Protein AF-A0A396S195-F1 (afdb_monomer)

Foldseek 3Di:
DVVVVCVVVVVVVVVVVVVVVDVVVPDDQLVPDDLVRLVVLLVVLVVVLVVLVPDPPVSNPPPVNVVVNLVSVLVSLSSVLSNVVVVCVVVVHDQVPPLVNQLSVQLSVCVVVVDDNVRSSVVSNVVSVVVVVVVVVVVDDD

Solvent-accessible surface area (backbone atoms only — not comparable to full-atom values): 7991 Å² total; per-residue (Å²): 113,69,68,60,51,52,52,54,52,50,53,51,50,53,51,53,50,52,52,53,56,47,63,73,71,49,80,80,59,58,89,82,48,54,72,68,54,43,54,55,45,44,56,52,52,50,52,50,50,54,55,52,71,70,43,58,69,79,66,44,66,37,69,68,59,39,51,50,50,56,53,48,54,54,50,41,52,50,35,50,50,49,54,50,50,52,55,33,55,77,69,72,46,66,58,84,77,40,71,65,50,58,29,51,53,44,16,51,54,36,36,74,75,69,40,54,66,71,59,16,47,52,48,23,47,50,55,48,52,53,54,53,53,55,56,55,64,68,72,67,73,136

Sequence (142 aa):
MEILTLIVVGGILVFFVLIVLGHAKGAPKPESMSIEAILGRIQSEEAWIRRYKSLPFSNQQGSGIKKQYEGKKLYIMELQLEFMRRGLVAQGKDIEKETMVPIMRRAIELMRSGMDEDAAQSQASAEYIEKRDAGKSQQEPE

Structure (mmCIF, N/CA/C/O backbone):
data_AF-A0A396S195-F1
#
_entry.id   AF-A0A396S195-F1
#
loop_
_atom_site.group_PDB
_atom_site.id
_atom_site.type_symbol
_atom_site.label_atom_id
_atom_site.label_alt_id
_atom_site.label_comp_id
_atom_site.label_asym_id
_atom_site.label_entity_id
_atom_site.label_seq_id
_atom_site.pdbx_PDB_ins_code
_atom_site.Cartn_x
_atom_site.Cartn_y
_atom_site.Cartn_z
_atom_site.occupancy
_atom_site.B_iso_or_equiv
_atom_site.auth_seq_id
_atom_site.auth_comp_id
_atom_site.auth_asym_id
_atom_site.auth_atom_id
_atom_site.pdbx_PDB_model_num
ATOM 1 N N . MET A 1 1 ? 30.936 20.346 -31.094 1.00 60.22 1 MET A N 1
ATOM 2 C CA . MET A 1 1 ? 29.887 19.300 -31.096 1.00 60.22 1 MET A CA 1
ATOM 3 C C . MET A 1 1 ? 30.198 18.160 -30.132 1.00 60.22 1 MET A C 1
ATOM 5 O O . MET A 1 1 ? 29.291 17.734 -29.438 1.00 60.22 1 MET A O 1
ATOM 9 N N . GLU A 1 2 ? 31.452 17.724 -30.006 1.00 67.38 2 GLU A N 1
ATOM 10 C CA . GLU A 1 2 ? 31.837 16.578 -29.157 1.00 67.38 2 GLU A CA 1
ATOM 11 C C . GLU A 1 2 ? 31.520 16.742 -27.657 1.00 67.38 2 GLU A C 1
ATOM 13 O O . GLU A 1 2 ? 31.051 15.802 -27.020 1.00 67.38 2 GLU A O 1
ATOM 18 N N . ILE A 1 3 ? 31.681 17.950 -27.104 1.00 74.12 3 ILE A N 1
ATOM 19 C CA . ILE A 1 3 ? 31.372 18.241 -25.689 1.00 74.12 3 ILE A CA 1
ATOM 20 C C . ILE A 1 3 ? 29.869 18.092 -25.395 1.00 74.12 3 ILE A C 1
ATOM 22 O O . ILE A 1 3 ? 29.491 17.561 -24.355 1.00 74.12 3 ILE A O 1
ATOM 26 N N . LEU A 1 4 ? 29.002 18.513 -26.324 1.00 74.69 4 LEU A N 1
ATOM 27 C CA . LEU A 1 4 ? 27.550 18.398 -26.164 1.00 74.69 4 LEU A CA 1
ATOM 28 C C . LEU A 1 4 ? 27.119 16.923 -26.164 1.00 74.69 4 LEU A C 1
ATOM 30 O O . LEU A 1 4 ? 26.318 16.515 -25.327 1.00 74.69 4 LEU A O 1
ATOM 34 N N . THR A 1 5 ? 27.708 16.112 -27.047 1.00 78.88 5 THR A N 1
ATOM 35 C CA . THR A 1 5 ? 27.469 14.665 -27.107 1.00 78.88 5 THR A CA 1
ATOM 36 C C . THR A 1 5 ? 27.884 13.969 -25.809 1.00 78.88 5 THR A C 1
ATOM 38 O O . THR A 1 5 ? 27.127 13.149 -25.294 1.00 78.88 5 THR A O 1
ATOM 41 N N . LEU A 1 6 ? 29.034 14.330 -25.227 1.00 80.38 6 LEU A N 1
ATOM 42 C CA . LEU A 1 6 ? 29.499 13.781 -23.945 1.00 80.38 6 LEU A CA 1
ATOM 43 C C . LEU A 1 6 ? 28.561 14.123 -22.778 1.00 80.38 6 LEU A C 1
ATOM 45 O O . LEU A 1 6 ? 28.289 13.257 -21.949 1.00 80.38 6 LEU A O 1
ATOM 49 N N . ILE A 1 7 ? 28.026 15.347 -22.729 1.00 83.38 7 ILE A N 1
ATOM 50 C CA . ILE A 1 7 ? 27.069 15.764 -21.689 1.00 83.38 7 ILE A CA 1
ATOM 51 C C . ILE A 1 7 ? 25.754 14.985 -21.815 1.00 83.38 7 ILE A C 1
ATOM 53 O O . ILE A 1 7 ? 25.232 14.493 -20.815 1.00 83.38 7 ILE A O 1
ATOM 57 N N . VAL A 1 8 ? 25.234 14.826 -23.036 1.00 83.69 8 VAL A N 1
ATOM 58 C CA . VAL A 1 8 ? 23.988 14.082 -23.285 1.00 83.69 8 VAL A CA 1
ATOM 59 C C . VAL A 1 8 ? 24.155 12.602 -22.935 1.00 83.69 8 VAL A C 1
ATOM 61 O O . VAL A 1 8 ? 23.334 12.046 -22.206 1.00 83.69 8 VAL A O 1
ATOM 64 N N . VAL A 1 9 ? 25.239 11.966 -23.390 1.00 84.94 9 VAL A N 1
ATOM 65 C CA . VAL A 1 9 ? 25.524 10.552 -23.092 1.00 84.94 9 VAL A CA 1
ATOM 66 C C . VAL A 1 9 ? 25.776 10.343 -21.597 1.00 84.94 9 VAL A C 1
ATOM 68 O O . VAL A 1 9 ? 25.242 9.399 -21.014 1.00 84.94 9 VAL A O 1
ATOM 71 N N . GLY A 1 10 ? 26.520 11.246 -20.952 1.00 83.62 10 GLY A N 1
ATOM 72 C CA . GLY A 1 10 ? 26.750 11.219 -19.509 1.00 83.62 10 GLY A CA 1
ATOM 73 C C . GLY A 1 10 ? 25.452 11.334 -18.707 1.00 83.62 10 GLY A C 1
ATOM 74 O O . GLY A 1 10 ? 25.231 10.550 -17.787 1.00 83.62 10 GLY A O 1
ATOM 75 N N . GLY A 1 11 ? 24.549 12.241 -19.097 1.00 87.50 11 GLY A N 1
ATOM 76 C CA . GLY A 1 11 ? 23.235 12.387 -18.465 1.00 87.50 11 GLY A CA 1
ATOM 77 C C . GLY A 1 11 ? 22.370 11.130 -18.588 1.00 87.50 11 GLY A C 1
ATOM 78 O O . GLY A 1 11 ? 21.763 10.699 -17.606 1.00 87.50 11 GLY A O 1
ATOM 79 N N . ILE A 1 12 ? 22.366 10.493 -19.764 1.00 86.38 12 ILE A N 1
ATOM 80 C CA . ILE A 1 12 ? 21.644 9.234 -19.998 1.00 86.38 12 ILE A CA 1
ATOM 81 C C . ILE A 1 12 ? 22.213 8.113 -19.120 1.00 86.38 12 ILE A C 1
ATOM 83 O O . ILE A 1 12 ? 21.453 7.403 -18.463 1.00 86.38 12 ILE A O 1
ATOM 87 N N . LEU A 1 13 ? 23.539 7.969 -19.056 1.00 85.06 13 LEU A N 1
ATOM 88 C CA . LEU A 1 13 ? 24.186 6.951 -18.223 1.00 85.06 13 LEU A CA 1
ATOM 89 C C . LEU A 1 13 ? 23.864 7.136 -16.739 1.00 85.06 13 LEU A C 1
ATOM 91 O O . LEU A 1 13 ? 23.496 6.170 -16.072 1.00 85.06 13 LEU A O 1
ATOM 95 N N . VAL A 1 14 ? 23.934 8.369 -16.230 1.00 84.81 14 VAL A N 1
ATOM 96 C CA . VAL A 1 14 ? 23.562 8.676 -14.841 1.00 84.81 14 VAL A CA 1
ATOM 97 C C . VAL A 1 14 ? 22.099 8.316 -14.581 1.00 84.81 14 VAL A C 1
ATOM 99 O O . VAL A 1 14 ? 21.796 7.689 -13.568 1.00 84.81 14 VAL A O 1
ATOM 102 N N . PHE A 1 15 ? 21.194 8.630 -15.509 1.00 84.31 15 PHE A N 1
ATOM 103 C CA . PHE A 1 15 ? 19.782 8.270 -15.392 1.00 84.31 15 PHE A CA 1
ATOM 104 C C . PHE A 1 15 ? 19.568 6.748 -15.320 1.00 84.31 15 PHE A C 1
ATOM 106 O O . PHE A 1 15 ? 18.853 6.269 -14.438 1.00 84.31 15 PHE A O 1
ATOM 113 N N . PHE A 1 16 ? 20.239 5.970 -16.174 1.00 80.31 16 PHE A N 1
ATOM 114 C CA . PHE A 1 16 ? 20.178 4.505 -16.120 1.00 80.31 16 PHE A CA 1
ATOM 115 C C . PHE A 1 16 ? 20.757 3.940 -14.820 1.00 80.31 16 PHE A C 1
ATOM 117 O O . PHE A 1 16 ? 20.153 3.049 -14.223 1.00 80.31 16 PHE A O 1
ATOM 124 N N . VAL A 1 17 ? 21.882 4.474 -14.336 1.00 78.75 17 VAL A N 1
ATOM 125 C CA . VAL A 1 17 ? 22.473 4.062 -13.052 1.00 78.75 17 VAL A CA 1
ATOM 126 C C . VAL A 1 17 ? 21.508 4.336 -11.896 1.00 78.75 17 VAL A C 1
ATOM 128 O O . VAL A 1 17 ? 21.315 3.467 -11.046 1.00 78.75 17 VAL A O 1
ATOM 131 N N . LEU A 1 18 ? 20.837 5.491 -11.884 1.00 77.56 18 LEU A N 1
ATOM 132 C CA . LEU A 1 18 ? 19.821 5.815 -10.877 1.00 77.56 18 LEU A CA 1
ATOM 133 C C . LEU A 1 18 ? 18.617 4.862 -10.935 1.00 77.56 18 LEU A C 1
ATOM 135 O O . LEU A 1 18 ? 18.126 4.446 -9.886 1.00 77.56 18 LEU A O 1
ATOM 139 N N . ILE A 1 19 ? 18.177 4.462 -12.133 1.00 74.75 19 ILE A N 1
ATOM 140 C CA . ILE A 1 19 ? 17.108 3.463 -12.305 1.00 74.75 19 ILE A CA 1
ATOM 141 C C . ILE A 1 19 ? 17.531 2.103 -11.740 1.00 74.75 19 ILE A C 1
ATOM 143 O O . ILE A 1 19 ? 16.768 1.484 -10.996 1.00 74.75 19 ILE A O 1
ATOM 147 N N . VAL A 1 20 ? 18.743 1.640 -12.060 1.00 70.25 20 VAL A N 1
ATOM 148 C CA . VAL A 1 20 ? 19.257 0.339 -11.602 1.00 70.25 20 VAL A CA 1
ATOM 149 C C . VAL A 1 20 ? 19.434 0.324 -10.080 1.00 70.25 20 VAL A C 1
ATOM 151 O O . VAL A 1 20 ? 18.977 -0.609 -9.418 1.00 70.25 20 VAL A O 1
ATOM 154 N N . LEU A 1 21 ? 20.023 1.376 -9.503 1.00 67.75 21 LEU A N 1
ATOM 155 C CA . LEU A 1 21 ? 20.169 1.518 -8.050 1.00 67.75 21 LEU A CA 1
ATOM 156 C C . LEU A 1 21 ? 18.810 1.613 -7.340 1.00 67.75 21 LEU A C 1
ATOM 158 O O . LEU A 1 21 ? 18.643 1.054 -6.255 1.00 67.75 21 LEU A O 1
ATOM 162 N N . GLY A 1 22 ? 17.828 2.275 -7.959 1.00 60.53 22 GLY A N 1
ATOM 163 C CA . GLY A 1 22 ? 16.452 2.333 -7.466 1.00 60.53 22 GLY A CA 1
ATOM 164 C C . GLY A 1 22 ? 15.772 0.963 -7.457 1.00 60.53 22 GLY A C 1
ATOM 165 O O . GLY A 1 22 ? 15.138 0.599 -6.470 1.00 60.53 22 GLY A O 1
ATOM 166 N N . HIS A 1 23 ? 15.965 0.161 -8.506 1.00 59.19 23 HIS A N 1
ATOM 167 C CA . HIS A 1 23 ? 15.443 -1.206 -8.567 1.00 59.19 23 HIS A CA 1
ATOM 168 C C . HIS A 1 23 ? 16.063 -2.132 -7.511 1.00 59.19 23 HIS A C 1
ATOM 170 O O . HIS A 1 23 ? 15.359 -2.981 -6.967 1.00 59.19 23 HIS A O 1
ATOM 176 N N . ALA A 1 24 ? 17.348 -1.955 -7.186 1.00 57.09 24 ALA A N 1
ATOM 177 C CA . ALA A 1 24 ? 18.050 -2.775 -6.196 1.00 57.09 24 ALA A CA 1
ATOM 178 C C . ALA A 1 24 ? 17.625 -2.491 -4.741 1.00 57.09 24 ALA A C 1
ATOM 180 O O . ALA A 1 24 ? 17.625 -3.401 -3.916 1.00 57.09 24 ALA A O 1
ATOM 181 N N . LYS A 1 25 ? 17.244 -1.247 -4.413 1.00 61.09 25 LYS A N 1
ATOM 182 C CA . LYS A 1 25 ? 16.781 -0.866 -3.063 1.00 61.09 25 LYS A CA 1
ATOM 183 C C . LYS A 1 25 ? 15.321 -1.230 -2.773 1.00 61.09 25 LYS A C 1
ATOM 185 O O . LYS A 1 25 ? 14.916 -1.190 -1.613 1.00 61.09 25 LYS A O 1
ATOM 190 N N . GLY A 1 26 ? 14.549 -1.600 -3.794 1.00 68.44 26 GLY A N 1
ATOM 191 C CA . GLY A 1 26 ? 13.109 -1.809 -3.669 1.00 68.44 26 GLY A CA 1
ATOM 192 C C . GLY A 1 26 ? 12.335 -0.494 -3.531 1.00 68.44 26 GLY A C 1
ATOM 193 O O . GLY A 1 26 ? 12.901 0.600 -3.587 1.00 68.44 26 GLY A O 1
ATOM 194 N N . ALA A 1 27 ? 11.013 -0.595 -3.389 1.00 81.00 27 ALA A N 1
ATOM 195 C CA . ALA A 1 27 ? 10.172 0.584 -3.215 1.00 81.00 27 ALA A CA 1
ATOM 196 C C . ALA A 1 27 ? 10.528 1.309 -1.898 1.00 81.00 27 ALA A C 1
ATOM 198 O O . ALA A 1 27 ? 10.760 0.649 -0.882 1.00 81.00 27 ALA A O 1
ATOM 199 N N . PRO A 1 28 ? 10.595 2.654 -1.890 1.00 85.38 28 PRO A N 1
ATOM 200 C CA . PRO A 1 28 ? 10.894 3.401 -0.676 1.00 85.38 28 PRO A CA 1
ATOM 201 C C . PRO A 1 28 ? 9.820 3.150 0.387 1.00 85.38 28 PRO A C 1
ATOM 203 O O . PRO A 1 28 ? 8.629 3.084 0.083 1.00 85.38 28 PRO A O 1
ATOM 206 N N . LYS A 1 29 ? 10.240 3.032 1.647 1.00 89.25 29 LYS A N 1
ATOM 207 C CA . LYS A 1 29 ? 9.319 2.838 2.771 1.00 89.25 29 LYS A CA 1
ATOM 208 C C . LYS A 1 29 ? 8.410 4.069 2.938 1.00 89.25 29 LYS A C 1
ATOM 210 O O . LYS A 1 29 ? 8.964 5.176 2.954 1.00 89.25 29 LYS A O 1
ATOM 215 N N . PRO A 1 30 ? 7.077 3.925 3.089 1.00 92.62 30 PRO A N 1
ATOM 216 C CA . PRO A 1 30 ? 6.155 5.061 3.213 1.00 92.62 30 PRO A CA 1
ATOM 217 C C . PRO A 1 30 ? 6.554 6.071 4.297 1.00 92.62 30 PRO A C 1
ATOM 219 O O . PRO A 1 30 ? 6.463 7.279 4.090 1.00 92.62 30 PRO A O 1
ATOM 222 N N . GLU A 1 31 ? 7.089 5.599 5.426 1.00 91.88 31 GLU A N 1
ATOM 223 C CA . GLU A 1 31 ? 7.490 6.436 6.562 1.00 91.88 31 GLU A CA 1
ATOM 224 C C . GLU A 1 31 ? 8.637 7.396 6.209 1.00 91.88 31 GLU A C 1
ATOM 226 O O . GLU A 1 31 ? 8.751 8.472 6.789 1.00 91.88 31 GLU A O 1
ATOM 231 N N . SER A 1 32 ? 9.469 7.032 5.229 1.00 91.69 32 SER A N 1
ATOM 232 C CA . SER A 1 32 ? 10.619 7.829 4.779 1.00 91.69 32 SER A CA 1
ATOM 233 C C . SER A 1 32 ? 10.281 8.881 3.716 1.00 91.69 32 SER A C 1
ATOM 235 O O . SER A 1 32 ? 11.146 9.659 3.318 1.00 91.69 32 SER A O 1
ATOM 237 N N . MET A 1 33 ? 9.040 8.902 3.226 1.00 91.94 33 MET A N 1
ATOM 238 C CA . MET A 1 33 ? 8.610 9.760 2.120 1.00 91.94 33 MET A CA 1
ATOM 239 C C . MET A 1 33 ? 7.945 11.044 2.627 1.00 91.94 33 MET A C 1
ATOM 241 O O . MET A 1 33 ? 7.368 11.051 3.713 1.00 91.94 33 MET A O 1
ATOM 245 N N . SER A 1 34 ? 7.979 12.131 1.846 1.00 93.44 34 SER A N 1
ATOM 246 C CA . SER A 1 34 ? 7.131 13.311 2.098 1.00 93.44 34 SER A CA 1
ATOM 247 C C . SER A 1 34 ? 5.669 13.019 1.731 1.00 93.44 34 SER A C 1
ATOM 249 O O . SER A 1 34 ? 5.383 12.030 1.055 1.00 93.44 34 SER A O 1
ATOM 251 N N . ILE A 1 35 ? 4.732 13.872 2.153 1.00 92.75 35 ILE A N 1
ATOM 252 C CA . ILE A 1 35 ? 3.305 13.698 1.825 1.00 92.75 35 ILE A CA 1
ATOM 253 C C . ILE A 1 35 ? 3.084 13.780 0.307 1.00 92.75 35 ILE A C 1
ATOM 255 O O . ILE A 1 35 ? 2.387 12.948 -0.271 1.00 92.75 35 ILE A O 1
ATOM 259 N N . GLU A 1 36 ? 3.736 14.732 -0.355 1.00 93.88 36 GLU A N 1
ATOM 260 C CA . GLU A 1 36 ? 3.681 14.922 -1.807 1.00 93.88 36 GLU A CA 1
ATOM 261 C C . GLU A 1 36 ? 4.249 13.701 -2.534 1.00 93.88 36 GLU A C 1
ATOM 263 O O . GLU A 1 36 ? 3.672 13.229 -3.515 1.00 93.88 36 GLU A O 1
ATOM 268 N N . ALA A 1 37 ? 5.352 13.145 -2.022 1.00 92.75 37 ALA A N 1
ATOM 269 C CA . ALA A 1 37 ? 5.951 11.938 -2.570 1.00 92.75 37 ALA A CA 1
ATOM 270 C C . ALA A 1 37 ? 5.030 10.719 -2.409 1.00 92.75 37 ALA A C 1
ATOM 272 O O . ALA A 1 37 ? 4.958 9.900 -3.326 1.00 92.75 37 ALA A O 1
ATOM 273 N N . ILE A 1 38 ? 4.318 10.594 -1.281 1.00 93.94 38 ILE A N 1
ATOM 274 C CA . ILE A 1 38 ? 3.330 9.526 -1.057 1.00 93.94 38 ILE A CA 1
ATOM 275 C C . ILE A 1 38 ? 2.201 9.636 -2.085 1.00 93.94 38 ILE A C 1
ATOM 277 O O . ILE A 1 38 ? 1.918 8.663 -2.783 1.00 93.94 38 ILE A O 1
ATOM 281 N N . LEU A 1 39 ? 1.605 10.821 -2.239 1.00 94.81 39 LEU A N 1
ATOM 282 C CA . LEU A 1 39 ? 0.515 11.051 -3.193 1.00 94.81 39 LEU A CA 1
ATOM 283 C C . LEU A 1 39 ? 0.949 10.791 -4.641 1.00 94.81 39 LEU A C 1
ATOM 285 O O . LEU A 1 39 ? 0.263 10.080 -5.377 1.00 94.81 39 LEU A O 1
ATOM 289 N N . GLY A 1 40 ? 2.115 11.305 -5.040 1.00 93.56 40 GLY A N 1
ATOM 290 C CA . GLY A 1 40 ? 2.663 11.062 -6.375 1.00 93.56 40 GLY A CA 1
ATOM 291 C C . GLY A 1 40 ? 2.968 9.582 -6.623 1.00 93.56 40 GLY A C 1
ATOM 292 O O . GLY A 1 40 ? 2.746 9.070 -7.723 1.00 93.56 40 GLY A O 1
ATOM 293 N N . ARG A 1 41 ? 3.424 8.857 -5.594 1.00 93.75 41 ARG A N 1
ATOM 294 C CA . ARG A 1 41 ? 3.648 7.414 -5.691 1.00 93.75 41 ARG A CA 1
ATOM 295 C C . ARG A 1 41 ? 2.337 6.653 -5.842 1.00 93.75 41 ARG A C 1
ATOM 297 O O . ARG A 1 41 ? 2.267 5.837 -6.752 1.00 93.75 41 ARG A O 1
ATOM 304 N N . ILE A 1 42 ? 1.308 6.952 -5.045 1.00 95.31 42 ILE A N 1
ATOM 305 C CA . ILE A 1 42 ? -0.024 6.333 -5.179 1.00 95.31 42 ILE A CA 1
ATOM 306 C C . ILE A 1 42 ? -0.526 6.479 -6.620 1.00 95.31 42 ILE A C 1
ATOM 308 O O . ILE A 1 42 ? -0.846 5.481 -7.259 1.00 95.31 42 ILE A O 1
ATOM 312 N N . GLN A 1 43 ? -0.493 7.693 -7.178 1.00 95.44 43 GLN A N 1
ATOM 313 C CA . GLN A 1 43 ? -0.932 7.943 -8.556 1.00 95.44 43 GLN A CA 1
ATOM 314 C C . GLN A 1 43 ? -0.149 7.125 -9.594 1.00 95.44 43 GLN A C 1
ATOM 316 O O . GLN A 1 43 ? -0.732 6.590 -10.541 1.00 95.44 43 GLN A O 1
ATOM 321 N N . SER A 1 44 ? 1.171 7.021 -9.420 1.00 94.25 44 SER A N 1
ATOM 322 C CA . SER A 1 44 ? 2.050 6.258 -10.312 1.00 94.25 44 SER A CA 1
ATOM 323 C C . SER A 1 44 ? 1.774 4.752 -10.249 1.00 94.25 44 SER A C 1
ATOM 325 O O . SER A 1 44 ? 1.626 4.097 -11.285 1.00 94.25 44 SER A O 1
ATOM 327 N N . GLU A 1 45 ? 1.633 4.199 -9.043 1.00 94.44 45 GLU A N 1
ATOM 328 C CA . GLU A 1 45 ? 1.331 2.779 -8.849 1.00 94.44 45 GLU A CA 1
ATOM 329 C C . GLU A 1 45 ? -0.084 2.432 -9.344 1.00 94.44 45 GLU A C 1
ATOM 331 O O . GLU A 1 45 ? -0.269 1.424 -10.029 1.00 94.44 45 GLU A O 1
ATOM 336 N N . GLU A 1 46 ? -1.074 3.299 -9.116 1.00 95.44 46 GLU A N 1
ATOM 337 C CA . GLU A 1 46 ? -2.420 3.149 -9.679 1.00 95.44 46 GLU A CA 1
ATOM 338 C C . GLU A 1 46 ? -2.419 3.181 -11.210 1.00 95.44 46 GLU A C 1
ATOM 340 O O . GLU A 1 46 ? -3.133 2.405 -11.848 1.00 95.44 46 GLU A O 1
ATOM 345 N N . ALA A 1 47 ? -1.623 4.059 -11.828 1.00 95.56 47 ALA A N 1
ATOM 346 C CA . ALA A 1 47 ? -1.493 4.105 -13.281 1.00 95.56 47 ALA A CA 1
ATOM 347 C C . ALA A 1 47 ? -0.925 2.790 -13.832 1.00 95.56 47 ALA A C 1
ATOM 349 O O . ALA A 1 47 ? -1.420 2.275 -14.840 1.00 95.56 47 ALA A O 1
ATOM 350 N N . TRP A 1 48 ? 0.061 2.207 -13.144 1.00 94.69 48 TRP A N 1
ATOM 351 C CA . TRP A 1 48 ? 0.579 0.885 -13.485 1.00 94.69 48 TRP A CA 1
ATOM 352 C C . TRP A 1 48 ? -0.502 -0.192 -13.344 1.00 94.69 48 TRP A C 1
ATOM 354 O O . TRP A 1 48 ? -0.689 -0.992 -14.259 1.00 94.69 48 TRP A O 1
ATOM 364 N N . ILE A 1 49 ? -1.261 -0.186 -12.244 1.00 94.12 49 ILE A N 1
ATOM 365 C CA . ILE A 1 49 ? -2.345 -1.149 -11.997 1.00 94.12 49 ILE A CA 1
ATOM 366 C C . ILE A 1 49 ? -3.438 -1.046 -13.063 1.00 94.12 49 ILE A C 1
ATOM 368 O O . ILE A 1 49 ? -3.888 -2.070 -13.578 1.00 94.12 49 ILE A O 1
ATOM 372 N N . ARG A 1 50 ? -3.845 0.171 -13.438 1.00 95.25 50 ARG A N 1
ATOM 373 C CA . ARG A 1 50 ? -4.807 0.393 -14.527 1.00 95.25 50 ARG A CA 1
ATOM 374 C C . ARG A 1 50 ? -4.301 -0.206 -15.837 1.00 95.25 50 ARG A C 1
ATOM 376 O O . ARG A 1 50 ? -5.047 -0.916 -16.506 1.00 95.25 50 ARG A O 1
ATOM 383 N N . ARG A 1 51 ? -3.023 0.011 -16.162 1.00 93.00 51 ARG A N 1
ATOM 384 C CA . ARG A 1 51 ? -2.388 -0.571 -17.352 1.00 93.00 51 ARG A CA 1
ATOM 385 C C . ARG A 1 51 ? -2.315 -2.095 -17.291 1.00 93.00 51 ARG A C 1
ATOM 387 O O . ARG A 1 51 ? -2.509 -2.748 -18.306 1.00 93.00 51 ARG A O 1
ATOM 394 N N . TYR A 1 52 ? -2.041 -2.669 -16.124 1.00 92.12 52 TYR A N 1
ATOM 395 C CA . TYR A 1 52 ? -2.062 -4.116 -15.934 1.00 92.12 52 TYR A CA 1
ATOM 396 C C . TYR A 1 52 ? -3.465 -4.693 -16.175 1.00 92.12 52 TYR A C 1
ATOM 398 O O . TYR A 1 52 ? -3.612 -5.633 -16.952 1.00 92.12 52 TYR A O 1
ATOM 406 N N . LYS A 1 53 ? -4.503 -4.084 -15.585 1.00 91.44 53 LYS A N 1
ATOM 407 C CA . LYS A 1 53 ? -5.905 -4.505 -15.759 1.00 91.44 53 LYS A CA 1
ATOM 408 C C . LYS A 1 53 ? -6.397 -4.374 -17.203 1.00 91.44 53 LYS A C 1
ATOM 410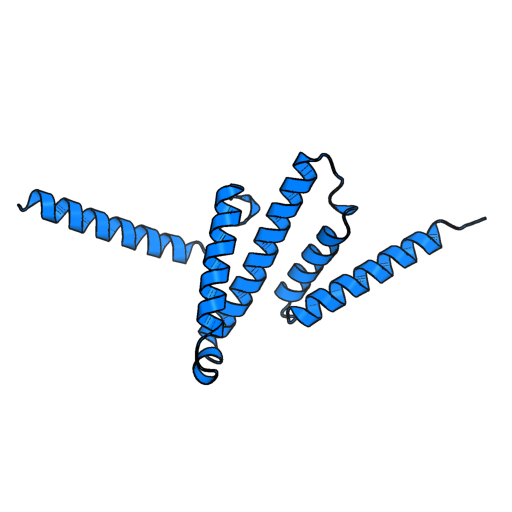 O O . LYS A 1 53 ? -7.309 -5.096 -17.592 1.00 91.44 53 LYS A O 1
ATOM 415 N N . SER A 1 54 ? -5.798 -3.486 -17.998 1.00 93.06 54 SER A N 1
ATOM 416 C CA . SER A 1 54 ? -6.119 -3.341 -19.422 1.00 93.06 54 SER A CA 1
ATOM 417 C C . SER A 1 54 ? -5.422 -4.365 -20.326 1.00 93.06 54 SER A C 1
ATOM 419 O O . SER A 1 54 ? -5.684 -4.382 -21.526 1.00 93.06 54 SER A O 1
ATOM 421 N N . LEU A 1 55 ? -4.502 -5.188 -19.805 1.00 90.31 55 LEU A N 1
ATOM 422 C CA . LEU A 1 55 ? -3.868 -6.251 -20.592 1.00 90.31 55 LEU A CA 1
ATOM 423 C C . L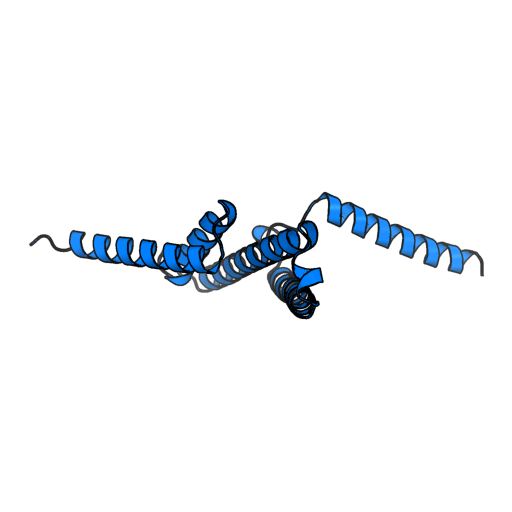EU A 1 55 ? -4.864 -7.392 -20.868 1.00 90.31 55 LEU A C 1
ATOM 425 O O . LEU A 1 55 ? -5.734 -7.646 -20.035 1.00 90.31 55 LEU A O 1
ATOM 429 N N . PRO A 1 56 ? -4.718 -8.144 -21.975 1.00 92.00 56 PRO A N 1
ATOM 430 C CA . PRO A 1 56 ? -5.479 -9.373 -22.190 1.00 92.00 56 PRO A CA 1
ATOM 431 C C . PRO A 1 56 ? -5.315 -10.353 -21.022 1.00 92.00 56 PRO A C 1
ATOM 433 O O . PRO A 1 56 ? -4.238 -10.439 -20.431 1.00 92.00 56 PRO A O 1
ATOM 436 N N . PHE A 1 57 ? -6.354 -11.132 -20.712 1.00 85.44 57 PHE A N 1
ATOM 437 C CA . PHE A 1 57 ? -6.356 -12.036 -19.555 1.00 85.44 57 PHE A CA 1
ATOM 438 C C . PHE A 1 57 ? -5.174 -13.022 -19.553 1.00 85.44 57 PHE A C 1
ATOM 440 O O . PHE A 1 57 ? -4.535 -13.219 -18.521 1.00 85.44 57 PHE A O 1
ATOM 447 N N . SER A 1 58 ? -4.799 -13.554 -20.721 1.00 85.69 58 SER A N 1
ATOM 448 C CA . SER A 1 58 ? -3.604 -14.394 -20.904 1.00 85.69 58 SER A CA 1
ATOM 449 C C . SER A 1 58 ? -2.315 -13.727 -20.416 1.00 85.69 58 SER A C 1
ATOM 451 O O . SER A 1 58 ? -1.434 -14.384 -19.869 1.00 85.69 58 SER A O 1
ATOM 453 N N . ASN A 1 59 ? -2.209 -12.409 -20.581 1.00 82.56 59 ASN A N 1
ATOM 454 C CA . ASN A 1 59 ? -1.033 -11.625 -20.221 1.00 82.56 59 ASN A CA 1
ATOM 455 C C . ASN A 1 59 ? -1.048 -11.236 -18.737 1.00 82.56 59 ASN A C 1
ATOM 457 O O . ASN A 1 59 ? 0.015 -11.033 -18.157 1.00 82.56 59 ASN A O 1
ATOM 461 N N . GLN A 1 60 ? -2.228 -11.162 -18.113 1.00 83.75 60 GLN A N 1
ATOM 462 C CA . GLN A 1 60 ? -2.369 -10.927 -16.673 1.00 83.75 60 GLN A CA 1
ATOM 463 C C . GLN A 1 60 ? -1.938 -12.149 -15.850 1.00 83.75 60 GLN A C 1
ATOM 465 O O . GLN A 1 60 ? -1.393 -12.010 -14.759 1.00 83.75 60 GLN A O 1
ATOM 470 N N . GLN A 1 61 ? -2.123 -13.360 -16.384 1.00 83.06 61 GLN A N 1
ATOM 471 C CA . GLN A 1 61 ? -1.796 -14.599 -15.672 1.00 83.06 61 GLN A CA 1
ATOM 472 C C . GLN A 1 61 ? -0.296 -14.902 -15.553 1.00 83.06 61 GLN A C 1
ATOM 474 O O . GLN A 1 61 ? 0.081 -15.843 -14.850 1.00 83.06 61 GLN A O 1
ATOM 479 N N . GLY A 1 62 ? 0.578 -14.119 -16.193 1.00 87.69 62 GLY A N 1
ATOM 480 C CA . GLY A 1 62 ? 2.022 -14.286 -16.044 1.00 87.69 62 GLY A CA 1
ATOM 481 C C . GLY A 1 62 ? 2.437 -14.190 -14.571 1.00 87.69 62 GLY A C 1
ATOM 482 O O . GLY A 1 62 ? 2.194 -13.180 -13.913 1.00 87.69 62 GLY A O 1
ATOM 483 N N . SER A 1 63 ? 3.094 -15.225 -14.040 1.00 85.00 63 SER A N 1
ATOM 484 C CA . SER A 1 63 ? 3.417 -15.327 -12.605 1.00 85.00 63 SER A CA 1
ATOM 485 C C . SER A 1 63 ? 4.207 -14.124 -12.071 1.00 85.00 63 SER A C 1
ATOM 487 O O . SER A 1 63 ? 3.953 -13.660 -10.961 1.00 85.00 63 SER A O 1
ATOM 489 N N . GLY A 1 64 ? 5.131 -13.582 -12.870 1.00 88.25 64 GLY A N 1
ATOM 490 C CA . GLY A 1 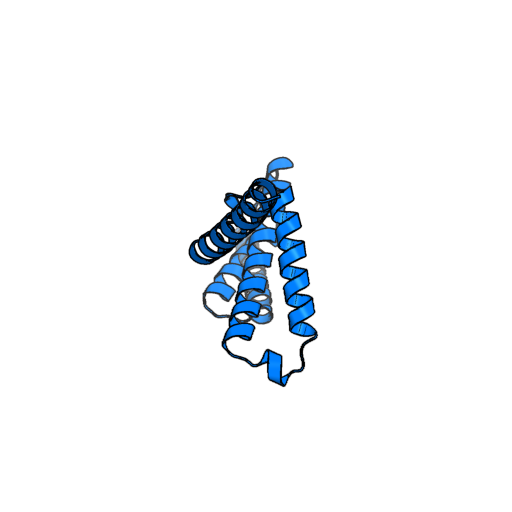64 ? 5.911 -12.396 -12.518 1.00 88.25 64 GLY A CA 1
ATOM 491 C C . GLY A 1 64 ? 5.069 -11.120 -12.449 1.00 88.25 64 GLY A C 1
ATOM 492 O O . GLY A 1 64 ? 5.136 -10.393 -11.460 1.00 88.25 64 GLY A O 1
ATOM 493 N N . ILE A 1 65 ? 4.247 -10.859 -13.468 1.00 87.44 65 ILE A N 1
ATOM 494 C CA . ILE A 1 65 ? 3.444 -9.632 -13.533 1.00 87.44 65 ILE A CA 1
ATOM 495 C C . ILE A 1 65 ? 2.275 -9.663 -12.540 1.00 87.44 65 ILE A C 1
ATOM 497 O O . ILE A 1 65 ? 1.982 -8.641 -11.925 1.00 87.44 65 ILE A O 1
ATOM 501 N N . LYS A 1 66 ? 1.696 -10.843 -12.279 1.00 89.69 66 LYS A N 1
ATOM 502 C CA . LYS A 1 66 ? 0.703 -11.036 -11.217 1.00 89.69 66 LYS A CA 1
ATOM 503 C C . LYS A 1 66 ? 1.298 -10.749 -9.837 1.00 89.69 66 LYS A C 1
ATOM 505 O O . LYS A 1 66 ? 0.705 -10.010 -9.063 1.00 89.69 66 LYS A O 1
ATOM 510 N N . LYS A 1 67 ? 2.504 -11.252 -9.534 1.00 89.00 67 LYS A N 1
ATOM 511 C CA . LYS A 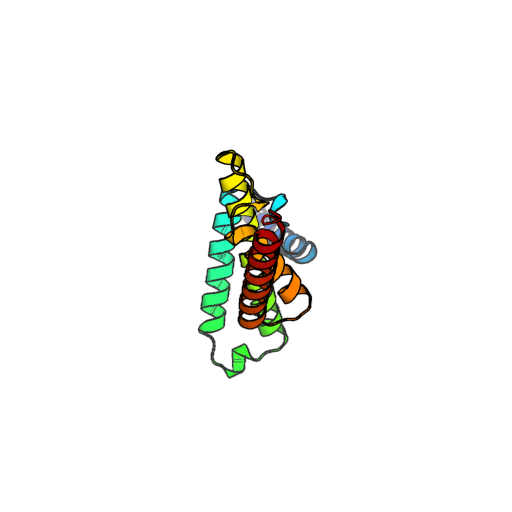1 67 ? 3.198 -10.927 -8.271 1.00 89.00 67 LYS A CA 1
ATOM 512 C C . LYS A 1 67 ? 3.470 -9.430 -8.125 1.00 89.00 67 LYS A C 1
ATOM 514 O O . LYS A 1 67 ? 3.312 -8.888 -7.037 1.00 89.00 67 LYS A O 1
ATOM 519 N N . GLN A 1 68 ? 3.866 -8.760 -9.208 1.00 90.88 68 GLN A N 1
ATOM 520 C CA . GLN A 1 68 ? 4.044 -7.305 -9.198 1.00 90.88 68 GLN A CA 1
ATOM 521 C C . GLN A 1 68 ? 2.726 -6.572 -8.953 1.00 90.88 68 GLN A C 1
ATOM 523 O O . GLN A 1 68 ? 2.711 -5.607 -8.198 1.00 90.88 68 GLN A O 1
ATOM 528 N N . TYR A 1 69 ? 1.635 -7.034 -9.562 1.00 92.38 69 TYR A N 1
ATOM 529 C CA . TYR A 1 69 ? 0.303 -6.489 -9.339 1.00 92.38 69 TYR A CA 1
ATOM 530 C C . TYR A 1 69 ? -0.110 -6.587 -7.867 1.00 92.38 69 TYR A C 1
ATOM 532 O O . TYR A 1 69 ? -0.391 -5.555 -7.263 1.00 92.38 69 TYR A O 1
ATOM 540 N N . GLU A 1 70 ? -0.045 -7.778 -7.266 1.00 91.56 70 GLU A N 1
ATOM 541 C CA . GLU A 1 70 ? -0.372 -7.969 -5.845 1.00 91.56 70 GLU A CA 1
ATOM 542 C C . GLU A 1 70 ? 0.530 -7.128 -4.928 1.00 91.56 70 GLU A C 1
ATOM 544 O O . GLU A 1 70 ? 0.046 -6.433 -4.035 1.00 91.56 70 GLU A O 1
ATOM 549 N N . GLY A 1 71 ? 1.841 -7.108 -5.198 1.00 92.00 71 GLY A N 1
ATOM 550 C CA . GLY A 1 71 ? 2.790 -6.302 -4.429 1.00 92.00 71 GLY A CA 1
ATOM 551 C C . GLY A 1 71 ? 2.506 -4.800 -4.511 1.00 92.00 71 GLY A C 1
ATOM 552 O O . GLY A 1 71 ? 2.638 -4.092 -3.515 1.00 92.00 71 GLY A O 1
ATOM 553 N N . LYS A 1 72 ? 2.070 -4.300 -5.673 1.00 93.62 72 LYS A N 1
ATOM 554 C CA . LYS A 1 72 ? 1.701 -2.888 -5.847 1.00 93.62 72 LYS A CA 1
ATOM 555 C C . LYS A 1 72 ? 0.395 -2.534 -5.143 1.00 93.62 72 LYS A C 1
ATOM 557 O O . LYS A 1 72 ? 0.321 -1.447 -4.582 1.00 93.62 72 LYS A O 1
ATOM 562 N N . LYS A 1 73 ? -0.599 -3.430 -5.118 1.00 94.00 73 LYS A N 1
ATOM 563 C CA . LYS A 1 73 ? -1.827 -3.223 -4.328 1.00 94.00 73 LYS A CA 1
ATOM 564 C C . LYS A 1 73 ? -1.513 -3.088 -2.843 1.00 94.00 73 LYS A C 1
ATOM 566 O O . LYS A 1 73 ? -1.902 -2.101 -2.225 1.00 94.00 73 LYS A O 1
ATOM 571 N N . LEU A 1 74 ? -0.731 -4.028 -2.308 1.00 94.44 74 LEU A N 1
ATOM 572 C CA . LEU A 1 74 ? -0.274 -3.985 -0.922 1.00 94.44 74 LEU A CA 1
ATOM 573 C C . LEU A 1 74 ? 0.469 -2.677 -0.622 1.00 94.44 74 LEU A C 1
ATOM 575 O O . LEU A 1 74 ? 0.166 -1.997 0.354 1.00 94.44 74 LEU A O 1
ATOM 579 N N . TYR A 1 75 ? 1.394 -2.284 -1.497 1.00 94.75 75 TYR A N 1
ATOM 580 C CA . TYR A 1 75 ? 2.164 -1.058 -1.314 1.00 94.75 75 TYR A CA 1
ATOM 581 C C . TYR A 1 75 ? 1.298 0.213 -1.370 1.00 94.75 75 TYR A C 1
ATOM 583 O O . TYR A 1 75 ? 1.525 1.142 -0.598 1.00 94.75 75 TYR A O 1
ATOM 591 N N . ILE A 1 76 ? 0.265 0.264 -2.221 1.00 95.62 76 ILE A N 1
ATOM 592 C CA . ILE A 1 76 ? -0.711 1.368 -2.216 1.00 95.62 76 ILE A CA 1
ATOM 593 C C . ILE A 1 76 ? -1.445 1.438 -0.875 1.00 95.62 76 ILE A C 1
ATOM 595 O O . ILE A 1 76 ? -1.580 2.532 -0.329 1.00 95.62 76 ILE A O 1
ATOM 599 N N . MET A 1 77 ? -1.873 0.304 -0.316 1.00 95.00 77 MET A N 1
ATOM 600 C CA . MET A 1 77 ? -2.530 0.288 0.996 1.00 95.00 77 MET A CA 1
ATOM 601 C C . MET A 1 77 ? -1.600 0.788 2.106 1.00 95.00 77 MET A C 1
ATOM 603 O O . MET A 1 77 ? -2.027 1.559 2.964 1.00 95.00 77 MET A O 1
ATOM 607 N N . GLU A 1 78 ? -0.317 0.418 2.069 1.00 95.75 78 GLU A N 1
ATOM 608 C CA . GLU A 1 78 ? 0.698 0.920 3.006 1.00 95.75 78 GLU A CA 1
ATOM 609 C C . GLU A 1 78 ? 0.896 2.441 2.885 1.00 95.75 78 GLU A C 1
ATOM 611 O O . GLU A 1 78 ? 0.957 3.149 3.894 1.00 95.75 78 GLU A O 1
ATOM 616 N N . LEU A 1 79 ? 0.941 2.966 1.657 1.00 96.38 79 LEU A N 1
ATOM 617 C CA . LEU A 1 79 ? 1.034 4.404 1.388 1.00 96.38 79 LEU A CA 1
ATOM 618 C C . LEU A 1 79 ? -0.205 5.164 1.882 1.00 96.38 79 LEU A C 1
ATOM 620 O O . LEU A 1 79 ? -0.074 6.223 2.498 1.00 96.38 79 LEU A O 1
ATOM 624 N N . GLN A 1 80 ? -1.402 4.628 1.638 1.00 95.50 80 GLN A N 1
ATOM 625 C CA . GLN A 1 80 ? -2.665 5.215 2.094 1.00 95.50 80 GLN A CA 1
ATOM 626 C C . GLN A 1 80 ? -2.773 5.214 3.622 1.00 95.50 80 GLN A C 1
ATOM 628 O O . GLN A 1 80 ? -3.190 6.217 4.204 1.00 95.50 80 GLN A O 1
ATOM 633 N N . LEU A 1 81 ? -2.355 4.125 4.277 1.00 95.38 81 LEU A N 1
ATOM 634 C CA . LEU A 1 81 ? -2.311 4.034 5.733 1.00 95.38 81 LEU A CA 1
ATOM 635 C C . LEU A 1 81 ? -1.406 5.118 6.326 1.00 95.38 81 LEU A C 1
ATOM 637 O O . LEU A 1 81 ? -1.819 5.816 7.250 1.00 95.38 81 LEU A O 1
ATOM 641 N N . GLU A 1 82 ? -0.198 5.294 5.788 1.00 95.19 82 GLU A N 1
ATOM 642 C CA . GLU A 1 82 ? 0.730 6.318 6.278 1.00 95.19 82 GLU A CA 1
ATOM 643 C C . GLU A 1 82 ? 0.211 7.737 6.008 1.00 95.19 82 GLU A C 1
ATOM 645 O O . GLU A 1 82 ? 0.296 8.600 6.884 1.00 95.19 82 GLU A O 1
ATOM 650 N N . PHE A 1 83 ? -0.381 7.982 4.835 1.00 94.62 83 PHE A N 1
ATOM 651 C CA . PHE A 1 83 ? -1.018 9.261 4.518 1.00 94.62 83 PHE A CA 1
ATOM 652 C C . PHE A 1 83 ? -2.126 9.604 5.525 1.00 94.62 83 PHE A C 1
ATOM 654 O O . PHE A 1 83 ? -2.124 10.689 6.111 1.00 94.62 83 PHE A O 1
ATOM 661 N N . MET A 1 84 ? -3.033 8.657 5.783 1.00 93.19 84 MET A N 1
ATOM 662 C CA . MET A 1 84 ? -4.113 8.815 6.755 1.00 93.19 84 MET A CA 1
ATOM 663 C C . MET A 1 84 ? -3.564 9.019 8.169 1.00 93.19 84 MET A C 1
ATOM 665 O O . MET A 1 84 ? -3.983 9.948 8.858 1.00 93.19 84 MET A O 1
ATOM 669 N N . ARG A 1 85 ? -2.583 8.210 8.589 1.00 93.19 85 ARG A N 1
ATOM 670 C CA . ARG A 1 85 ? -1.940 8.324 9.904 1.00 93.19 85 ARG A CA 1
ATOM 671 C C . ARG A 1 85 ? -1.377 9.726 10.124 1.00 93.19 85 ARG A C 1
ATOM 673 O O . ARG A 1 85 ? -1.647 10.330 11.158 1.00 93.19 85 ARG A O 1
ATOM 680 N N . ARG A 1 86 ? -0.642 10.275 9.151 1.00 92.44 86 ARG A N 1
ATO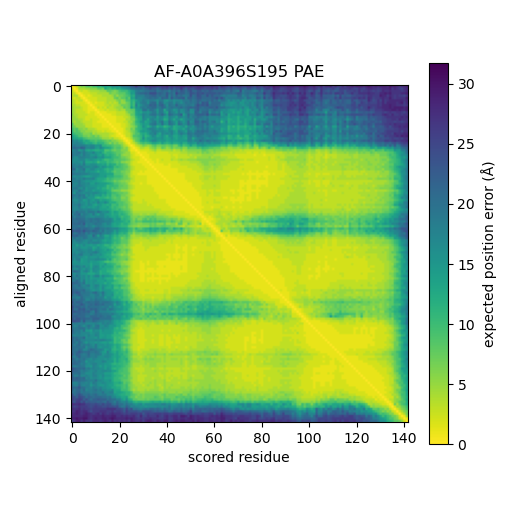M 681 C CA . ARG A 1 86 ? -0.106 11.646 9.228 1.00 92.44 86 ARG A CA 1
ATOM 682 C C . ARG A 1 86 ? -1.207 12.697 9.292 1.00 92.44 86 ARG A C 1
ATOM 684 O O . ARG A 1 86 ? -1.097 13.625 10.088 1.00 92.44 86 ARG A O 1
ATOM 691 N N . GLY A 1 87 ? -2.265 12.534 8.498 1.00 89.75 87 GLY A N 1
ATOM 692 C CA . GLY A 1 87 ? -3.428 13.422 8.523 1.00 89.75 87 GLY A CA 1
ATOM 693 C C . GLY A 1 87 ? -4.105 13.466 9.895 1.00 89.75 87 GLY A C 1
ATOM 694 O O . GLY A 1 87 ? -4.422 14.546 10.384 1.00 89.75 87 GLY A O 1
ATOM 695 N N . LEU A 1 88 ? -4.262 12.312 10.547 1.00 91.12 88 LEU A N 1
ATOM 696 C CA . LEU A 1 88 ? -4.845 12.200 11.887 1.00 91.12 88 LEU A CA 1
ATOM 697 C C . LEU A 1 88 ? -3.940 12.797 12.972 1.00 91.12 88 LEU A C 1
ATOM 699 O O . LEU A 1 88 ? -4.423 13.540 13.825 1.00 91.12 88 LEU A O 1
ATOM 703 N N . VAL A 1 89 ? -2.628 12.548 12.904 1.00 89.62 89 VAL A N 1
ATOM 704 C CA . VAL A 1 89 ? -1.646 13.141 13.832 1.00 89.62 89 VAL A CA 1
ATOM 705 C C . VAL A 1 89 ? -1.648 14.663 13.733 1.00 89.62 89 VAL A C 1
ATOM 707 O O . VAL A 1 89 ? -1.677 15.340 14.756 1.00 89.62 89 VAL A O 1
ATOM 710 N N . ALA A 1 90 ? -1.675 15.212 12.516 1.00 90.06 90 ALA A N 1
ATOM 711 C CA . ALA A 1 90 ? -1.743 16.657 12.301 1.00 90.06 90 ALA A CA 1
ATOM 712 C C . ALA A 1 90 ? -3.040 17.281 12.852 1.00 90.06 90 ALA A C 1
ATOM 714 O O . ALA A 1 90 ? -3.051 18.451 13.221 1.00 90.06 90 ALA A O 1
ATOM 715 N N . GLN A 1 91 ? -4.118 16.497 12.939 1.00 90.00 91 GLN A N 1
ATOM 716 C CA . GLN A 1 91 ? -5.397 16.896 13.533 1.00 90.00 91 GLN A CA 1
ATOM 717 C C . GLN A 1 91 ? -5.463 16.664 15.054 1.00 90.00 91 GLN A C 1
ATOM 719 O O . GLN A 1 91 ? -6.496 16.938 15.661 1.00 90.00 91 GLN A O 1
ATOM 724 N N . GLY A 1 92 ? -4.400 16.142 15.680 1.00 88.25 92 GLY A N 1
ATOM 725 C CA . GLY A 1 92 ? -4.376 15.824 17.112 1.00 88.25 92 GLY A CA 1
ATOM 726 C C . GLY A 1 92 ? -5.275 14.647 17.505 1.00 88.25 92 GLY A C 1
ATOM 727 O O . GLY A 1 92 ? -5.666 14.534 18.666 1.00 88.25 92 GLY A O 1
ATOM 728 N N . LYS A 1 93 ? -5.636 13.786 16.548 1.00 87.44 93 LYS A N 1
ATOM 729 C CA . LYS A 1 93 ? -6.524 12.642 16.770 1.00 87.44 93 LYS A CA 1
ATOM 730 C C . LYS A 1 93 ? -5.754 11.404 17.219 1.00 87.44 93 LYS A C 1
ATOM 732 O O . LYS A 1 93 ? -4.631 11.152 16.782 1.00 87.44 93 LYS A O 1
ATOM 737 N N . ASP A 1 94 ? -6.407 10.602 18.053 1.00 85.06 94 ASP A N 1
ATOM 738 C CA . ASP A 1 94 ? -5.918 9.285 18.448 1.00 85.06 94 ASP A CA 1
ATOM 739 C C . ASP A 1 94 ? -6.127 8.287 17.300 1.00 85.06 94 ASP A C 1
ATOM 741 O O . ASP A 1 94 ? -7.252 7.895 16.989 1.00 85.06 94 ASP A O 1
ATOM 745 N N . ILE A 1 95 ? -5.020 7.898 16.668 1.00 83.12 95 ILE A N 1
ATOM 746 C CA . ILE A 1 95 ? -4.980 7.015 15.499 1.00 83.12 95 ILE A CA 1
ATOM 747 C C . ILE A 1 95 ? -5.702 5.685 15.763 1.00 83.12 95 ILE A C 1
ATOM 749 O O . ILE A 1 95 ? -6.361 5.164 14.868 1.00 83.12 95 ILE A O 1
ATOM 753 N N . GLU A 1 96 ? -5.587 5.128 16.970 1.00 78.12 96 GLU A N 1
ATOM 754 C CA . GLU A 1 96 ? -6.116 3.791 17.278 1.00 78.12 96 GLU A CA 1
ATOM 755 C C . GLU A 1 96 ? -7.637 3.801 17.506 1.00 78.12 96 GLU A C 1
ATOM 757 O O . GLU A 1 96 ? -8.293 2.763 17.410 1.00 78.12 96 GLU A O 1
ATOM 762 N N . LYS A 1 97 ? -8.223 4.979 17.755 1.00 78.06 97 LYS A N 1
ATOM 763 C CA . LYS A 1 97 ? -9.679 5.156 17.888 1.00 78.06 97 LYS A CA 1
ATOM 764 C C . LYS A 1 97 ? -10.380 5.374 16.550 1.00 78.06 97 LYS A C 1
ATOM 766 O O . LYS A 1 97 ? -11.600 5.250 16.469 1.00 78.06 97 LYS A O 1
ATOM 771 N N . GLU A 1 98 ? -9.626 5.679 15.503 1.00 84.88 98 GLU A N 1
ATOM 772 C CA . GLU A 1 98 ? -10.151 5.920 14.164 1.00 84.88 98 GLU A CA 1
ATOM 773 C C . GLU A 1 98 ? -10.318 4.586 13.437 1.00 84.88 98 GLU A C 1
ATOM 775 O O . GLU A 1 98 ? -9.349 4.036 12.925 1.00 84.88 98 GLU A O 1
ATOM 780 N N . THR A 1 99 ? -11.554 4.073 13.384 1.00 83.25 99 THR A N 1
ATOM 781 C CA . THR A 1 99 ? -11.936 2.730 12.897 1.00 83.25 99 THR A CA 1
ATOM 782 C C . THR A 1 99 ? -11.195 2.249 11.648 1.00 83.25 99 THR A C 1
ATOM 784 O O . THR A 1 99 ? -10.839 1.076 11.558 1.00 83.25 99 THR A O 1
ATOM 787 N N . MET A 1 100 ? -10.932 3.137 10.690 1.00 86.69 100 MET A N 1
ATOM 788 C CA . MET A 1 100 ? -10.291 2.768 9.429 1.00 86.69 100 MET A CA 1
ATOM 789 C C . MET A 1 100 ? -8.819 2.353 9.595 1.00 86.69 100 MET A C 1
ATOM 791 O O . MET A 1 100 ? -8.353 1.452 8.903 1.00 86.69 100 MET A O 1
ATOM 795 N N . VAL A 1 101 ? -8.078 2.961 10.525 1.00 91.00 101 VAL A N 1
ATOM 796 C CA . VAL A 1 101 ? -6.646 2.686 10.718 1.00 91.00 101 VAL A CA 1
ATOM 797 C C . VAL A 1 101 ? -6.366 1.248 11.186 1.00 91.00 101 VAL A C 1
ATOM 799 O O . VAL A 1 101 ? -5.573 0.574 10.520 1.00 91.00 101 VAL A O 1
ATOM 802 N N . PRO A 1 102 ? -6.969 0.732 12.278 1.00 90.88 102 PRO A N 1
ATOM 803 C CA . PRO A 1 102 ? -6.710 -0.630 12.734 1.00 90.88 102 PRO A CA 1
ATOM 804 C C . PRO A 1 102 ? -7.198 -1.675 11.724 1.00 90.88 102 PRO A C 1
ATOM 806 O O . PRO A 1 102 ? -6.524 -2.689 11.548 1.00 90.88 102 PRO A O 1
ATOM 809 N N . ILE A 1 103 ? -8.297 -1.412 11.003 1.00 9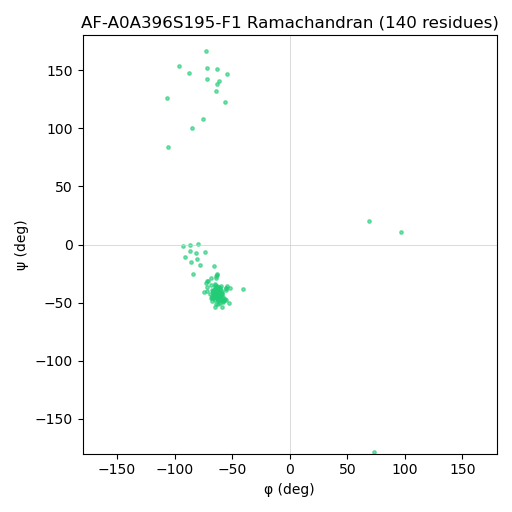3.25 103 ILE A N 1
ATOM 810 C CA . ILE A 1 103 ? -8.777 -2.294 9.928 1.00 93.25 103 ILE A CA 1
ATOM 811 C C . ILE A 1 103 ? -7.754 -2.353 8.790 1.00 93.25 103 ILE A C 1
ATOM 813 O O . ILE A 1 103 ? -7.331 -3.441 8.407 1.00 93.25 103 ILE A O 1
ATOM 817 N N . MET A 1 104 ? -7.299 -1.205 8.276 1.00 93.81 104 MET A N 1
ATOM 818 C CA . MET A 1 104 ? -6.311 -1.171 7.191 1.00 93.81 104 MET A CA 1
ATOM 819 C C . MET A 1 104 ? -4.981 -1.805 7.600 1.00 93.81 104 MET A C 1
ATOM 821 O O . MET A 1 104 ? -4.408 -2.573 6.829 1.00 93.81 104 MET A O 1
ATOM 825 N N . ARG A 1 105 ? -4.499 -1.531 8.819 1.00 94.75 105 ARG A N 1
ATOM 826 C CA . ARG A 1 105 ? -3.277 -2.151 9.352 1.00 94.75 105 ARG A CA 1
ATOM 827 C C . ARG A 1 105 ? -3.413 -3.672 9.377 1.00 94.75 105 ARG A C 1
ATOM 829 O O . ARG A 1 105 ? -2.527 -4.370 8.890 1.00 94.75 105 ARG A O 1
ATOM 836 N N . ARG A 1 106 ? -4.540 -4.177 9.884 1.00 95.19 106 ARG A N 1
ATOM 837 C CA . ARG A 1 106 ? -4.794 -5.614 9.957 1.00 95.19 106 ARG A CA 1
ATOM 838 C C . ARG A 1 106 ? -4.949 -6.253 8.576 1.00 95.19 106 ARG A C 1
ATOM 840 O O . ARG A 1 106 ? -4.396 -7.324 8.345 1.00 95.19 106 ARG A O 1
ATOM 847 N N . ALA A 1 107 ? -5.620 -5.588 7.639 1.00 95.56 107 ALA A N 1
ATOM 848 C CA . ALA A 1 107 ? -5.728 -6.062 6.261 1.00 95.56 107 ALA A CA 1
ATOM 849 C C . ALA A 1 107 ? -4.343 -6.178 5.594 1.00 95.56 107 ALA A C 1
ATOM 851 O O . ALA A 1 107 ? -4.048 -7.193 4.971 1.00 95.56 107 ALA A O 1
ATOM 852 N N . ILE A 1 108 ? -3.452 -5.199 5.795 1.00 95.81 108 ILE A N 1
ATOM 853 C CA . ILE A 1 108 ? -2.063 -5.242 5.298 1.00 95.81 108 ILE A CA 1
ATOM 854 C C . ILE A 1 108 ? -1.291 -6.429 5.893 1.00 95.81 108 ILE A C 1
ATOM 856 O O . ILE A 1 108 ? -0.567 -7.113 5.171 1.00 95.81 108 ILE A O 1
ATOM 860 N N . GLU A 1 109 ? -1.438 -6.703 7.192 1.00 95.94 109 GLU A N 1
ATOM 861 C CA . GLU A 1 109 ? -0.814 -7.871 7.835 1.00 95.94 109 GLU A CA 1
ATOM 862 C C . GLU A 1 109 ? -1.288 -9.194 7.221 1.00 95.94 109 GLU A C 1
ATOM 864 O O . GLU A 1 109 ? -0.468 -10.067 6.932 1.00 95.94 109 GLU A O 1
ATOM 869 N N . LEU A 1 110 ? -2.596 -9.330 6.991 1.00 95.50 110 LEU A N 1
ATOM 870 C CA . LEU A 1 110 ? -3.197 -10.513 6.373 1.00 95.50 110 LEU A CA 1
ATOM 871 C C . LEU A 1 110 ? -2.760 -10.669 4.909 1.00 95.50 110 LEU A C 1
ATOM 873 O O . LEU A 1 110 ? -2.417 -11.761 4.464 1.00 95.50 110 LEU A O 1
ATOM 877 N N . MET A 1 111 ? -2.671 -9.578 4.153 1.00 93.94 111 MET A N 1
ATOM 878 C CA . MET A 1 111 ? -2.150 -9.630 2.785 1.00 93.94 111 MET A CA 1
ATOM 879 C C . MET A 1 111 ? -0.670 -10.025 2.747 1.00 93.94 111 MET A C 1
ATOM 881 O O . MET A 1 111 ? -0.254 -10.807 1.893 1.00 93.94 111 MET A O 1
ATOM 885 N N . ARG A 1 112 ? 0.138 -9.552 3.706 1.00 92.94 112 ARG A N 1
ATOM 886 C CA . ARG A 1 112 ? 1.543 -9.972 3.850 1.00 92.94 112 ARG A CA 1
ATOM 887 C C . ARG A 1 112 ? 1.684 -11.457 4.183 1.00 92.94 112 ARG A C 1
ATOM 889 O O . ARG A 1 112 ? 2.689 -12.051 3.797 1.00 92.94 112 ARG A O 1
ATOM 896 N N . SER A 1 113 ? 0.704 -12.066 4.855 1.00 92.75 113 SER A N 1
ATOM 897 C CA . SER A 1 113 ? 0.683 -13.515 5.102 1.00 92.75 113 SER A CA 1
ATOM 898 C C . SER A 1 113 ? 0.193 -14.337 3.903 1.00 92.75 113 SER A C 1
ATOM 900 O O . SER A 1 113 ? 0.187 -15.566 3.967 1.00 92.75 113 SER A O 1
ATOM 902 N N . GLY A 1 114 ? -0.150 -13.682 2.790 1.00 89.94 114 GLY A N 1
ATOM 903 C CA . GLY A 1 114 ? -0.571 -14.324 1.547 1.00 89.94 114 GLY A CA 1
ATOM 904 C C . GLY A 1 114 ? -2.085 -14.421 1.370 1.00 89.94 114 GLY A C 1
ATOM 905 O O . GLY A 1 114 ? -2.533 -15.119 0.461 1.00 89.94 114 GLY A O 1
ATOM 906 N N . MET A 1 115 ? -2.871 -13.743 2.211 1.00 93.12 115 MET A N 1
ATOM 907 C CA . MET A 1 115 ? -4.315 -13.629 2.020 1.00 93.12 115 MET A CA 1
ATOM 908 C C . MET A 1 115 ? -4.636 -12.701 0.844 1.00 93.12 115 MET A C 1
ATOM 910 O O . MET A 1 115 ? -3.968 -11.687 0.639 1.00 93.12 115 MET A O 1
ATOM 914 N N . ASP A 1 116 ? -5.670 -13.045 0.078 1.00 91.56 116 ASP A N 1
ATOM 915 C CA . ASP A 1 116 ? -6.201 -12.153 -0.951 1.00 91.56 116 ASP A CA 1
ATOM 916 C C . ASP A 1 116 ? -6.768 -10.865 -0.328 1.00 91.56 116 ASP A C 1
ATOM 918 O O . ASP A 1 116 ? -7.226 -10.872 0.813 1.00 91.56 116 ASP A O 1
ATOM 922 N N . GLU A 1 117 ? -6.731 -9.763 -1.075 1.00 90.12 117 GLU A N 1
ATOM 923 C CA . GLU A 1 117 ? -7.143 -8.438 -0.602 1.00 90.12 117 GLU A CA 1
ATOM 924 C C . GLU A 1 117 ? -8.584 -8.405 -0.085 1.00 90.12 117 GLU A C 1
ATOM 926 O O . GLU A 1 117 ? -8.815 -7.902 1.015 1.00 90.12 117 GLU A O 1
ATOM 931 N N . ASP A 1 118 ? -9.538 -8.969 -0.831 1.00 92.56 118 ASP A N 1
ATOM 932 C CA . ASP A 1 118 ? -10.956 -8.907 -0.459 1.00 92.56 118 ASP A CA 1
ATOM 933 C C . ASP A 1 118 ? -11.202 -9.713 0.826 1.00 92.56 118 ASP A C 1
ATOM 935 O O . ASP A 1 118 ? -11.895 -9.269 1.748 1.00 92.56 118 ASP A O 1
ATOM 939 N N . ALA A 1 119 ? -10.557 -10.880 0.932 1.00 94.19 119 ALA A N 1
ATOM 940 C CA . ALA A 1 119 ? -10.598 -11.717 2.126 1.00 94.19 119 ALA A CA 1
ATOM 941 C C . ALA A 1 119 ? -9.924 -11.032 3.326 1.00 94.19 119 ALA A C 1
ATOM 943 O O . ALA A 1 119 ? -10.477 -11.039 4.426 1.00 94.19 119 ALA A O 1
ATOM 944 N N . ALA A 1 120 ? -8.774 -10.390 3.115 1.00 94.88 120 ALA A N 1
ATOM 945 C CA . ALA A 1 120 ? -8.040 -9.671 4.148 1.00 94.88 120 ALA A CA 1
ATOM 946 C C . ALA A 1 120 ? -8.834 -8.479 4.690 1.00 94.88 120 ALA A C 1
ATOM 948 O O . ALA A 1 120 ? -8.902 -8.292 5.904 1.00 94.88 120 ALA A O 1
ATOM 949 N N . GLN A 1 121 ? -9.470 -7.695 3.816 1.00 93.38 121 GLN A N 1
ATOM 950 C CA . GLN A 1 121 ? -10.318 -6.573 4.218 1.00 93.38 121 GLN A CA 1
ATOM 951 C C . GLN A 1 121 ? -11.564 -7.047 4.972 1.00 93.38 121 GLN A C 1
ATOM 953 O O . GLN A 1 121 ? -11.899 -6.490 6.024 1.00 93.38 121 GLN A O 1
ATOM 958 N N . SER A 1 122 ? -12.225 -8.098 4.475 1.00 95.50 122 SER A N 1
ATOM 959 C CA . SER A 1 122 ? -13.397 -8.681 5.130 1.00 95.50 122 SER A CA 1
ATOM 960 C C . SER A 1 122 ? -13.048 -9.234 6.512 1.00 95.50 122 SER A C 1
ATOM 962 O O . SER A 1 122 ? -13.737 -8.936 7.488 1.00 95.50 122 SER A O 1
ATOM 964 N N . GLN A 1 123 ? -11.963 -10.004 6.620 1.00 96.00 123 GLN A N 1
ATOM 965 C CA . GLN A 1 123 ? -11.523 -10.579 7.887 1.00 96.00 123 GLN A CA 1
ATOM 966 C C . GLN A 1 123 ? -11.063 -9.497 8.869 1.00 96.00 123 GLN A C 1
ATOM 968 O O . GLN A 1 123 ? -11.477 -9.518 10.024 1.00 96.00 123 GLN A O 1
ATOM 973 N N . ALA A 1 124 ? -10.271 -8.516 8.428 1.00 95.19 124 ALA A N 1
ATOM 974 C CA . ALA A 1 124 ? -9.847 -7.405 9.279 1.00 95.19 124 ALA A CA 1
ATOM 975 C C . ALA A 1 124 ? -11.039 -6.614 9.842 1.00 95.19 124 ALA A C 1
ATOM 977 O O . ALA A 1 124 ? -11.038 -6.231 11.013 1.00 95.19 124 ALA A O 1
ATOM 978 N N . SER A 1 125 ? -12.071 -6.403 9.022 1.00 93.88 125 SER A N 1
ATOM 979 C CA . SER A 1 125 ? -13.304 -5.732 9.441 1.00 93.88 125 SER A CA 1
ATOM 980 C C . SER A 1 125 ? -14.088 -6.567 10.454 1.00 93.88 125 SER A C 1
ATOM 982 O O . SER A 1 125 ? -14.535 -6.031 11.467 1.00 93.88 125 SER A O 1
ATOM 984 N N . ALA A 1 126 ? -14.217 -7.877 10.219 1.00 94.62 126 ALA A N 1
ATOM 985 C CA . ALA A 1 126 ? -14.877 -8.796 11.144 1.00 94.62 126 ALA A CA 1
ATOM 986 C C . ALA A 1 126 ? -14.158 -8.849 12.503 1.00 94.62 126 ALA A C 1
ATOM 988 O O . ALA A 1 126 ? -14.796 -8.645 13.534 1.00 94.62 126 ALA A O 1
ATOM 989 N N . GLU A 1 127 ? -12.830 -9.012 12.504 1.00 93.25 127 GLU A N 1
ATOM 990 C CA . GLU A 1 127 ? -12.009 -9.014 13.723 1.00 93.25 127 GLU A CA 1
ATOM 991 C C . GLU A 1 127 ? -12.127 -7.689 14.498 1.00 93.25 127 GLU A C 1
ATOM 993 O O . GLU A 1 127 ? -12.102 -7.676 15.730 1.00 93.25 127 GLU A O 1
ATOM 998 N N . TYR A 1 128 ? -12.248 -6.555 13.800 1.00 92.69 128 TYR A N 1
ATOM 999 C CA . TYR A 1 128 ? -12.450 -5.259 14.445 1.00 92.69 128 TYR A CA 1
ATOM 1000 C C . TYR A 1 128 ? -13.827 -5.154 15.111 1.00 92.69 128 TYR A C 1
ATOM 1002 O O . TYR A 1 128 ? -13.916 -4.705 16.255 1.00 92.69 128 TYR A O 1
ATOM 1010 N N . ILE A 1 129 ? -14.891 -5.566 14.413 1.00 91.25 129 ILE A N 1
ATOM 1011 C CA . ILE A 1 129 ? -16.260 -5.559 14.947 1.00 91.25 129 ILE A CA 1
ATOM 1012 C C . ILE A 1 129 ? -16.341 -6.454 16.186 1.00 91.25 129 ILE A C 1
ATOM 1014 O O . ILE A 1 129 ? -16.821 -6.002 17.222 1.00 91.25 129 ILE A O 1
ATOM 1018 N N . GLU A 1 130 ? -15.789 -7.665 16.112 1.00 91.69 130 GLU A N 1
ATOM 1019 C CA . GLU A 1 130 ? -15.750 -8.611 17.229 1.00 91.69 130 GLU A CA 1
ATOM 1020 C C . GLU A 1 130 ? -15.032 -8.020 18.451 1.00 91.69 130 GLU A C 1
ATOM 1022 O O . GLU A 1 130 ? -15.578 -8.021 19.554 1.00 91.69 130 GLU A O 1
ATOM 1027 N N . LYS A 1 131 ? -13.844 -7.426 18.264 1.00 88.69 131 LYS A N 1
ATOM 1028 C CA . LYS A 1 131 ? -13.092 -6.775 19.353 1.00 88.69 131 LYS A CA 1
ATOM 1029 C C . LYS A 1 131 ? -13.835 -5.583 19.951 1.00 88.69 131 LYS A C 1
ATOM 1031 O O . LYS A 1 131 ? -13.816 -5.394 21.167 1.00 88.69 131 LYS A O 1
ATOM 1036 N N . ARG A 1 132 ? -14.475 -4.767 19.111 1.00 86.06 132 ARG A N 1
ATOM 1037 C CA . ARG A 1 132 ? -15.264 -3.610 19.551 1.00 86.06 132 ARG A CA 1
ATOM 1038 C C . ARG A 1 132 ? -16.454 -4.054 20.395 1.00 86.06 132 ARG A C 1
ATOM 1040 O O . ARG A 1 132 ? -16.718 -3.448 21.431 1.00 86.06 132 ARG A O 1
ATOM 1047 N N . ASP A 1 133 ? -17.169 -5.078 19.946 1.00 86.06 133 ASP A N 1
ATOM 1048 C CA . ASP A 1 133 ? -18.377 -5.556 20.610 1.00 86.06 133 ASP A CA 1
ATOM 1049 C C . ASP A 1 133 ? -18.022 -6.278 21.921 1.00 86.06 133 ASP A C 1
ATOM 1051 O O . ASP A 1 133 ? -18.624 -5.983 22.952 1.00 86.06 133 ASP A O 1
ATOM 1055 N N . ALA A 1 134 ? -16.946 -7.075 21.941 1.00 82.38 134 ALA A N 1
ATOM 1056 C CA . ALA A 1 134 ? -16.407 -7.674 23.166 1.00 82.38 134 ALA A CA 1
ATOM 1057 C C . ALA A 1 134 ? -15.965 -6.627 24.208 1.00 82.38 134 ALA A C 1
ATOM 1059 O O . ALA A 1 134 ? -16.194 -6.806 25.404 1.00 82.38 134 ALA A O 1
ATOM 1060 N N . GLY A 1 135 ? -15.365 -5.514 23.770 1.00 75.19 135 GLY A N 1
ATOM 1061 C CA . GLY A 1 135 ? -14.964 -4.417 24.656 1.00 75.19 135 GLY A CA 1
ATOM 1062 C C . GLY A 1 135 ? -16.142 -3.652 25.272 1.00 75.19 135 GLY A C 1
ATOM 1063 O O . GLY A 1 135 ? -16.022 -3.153 26.389 1.00 75.19 135 GLY A O 1
ATOM 1064 N N . LYS A 1 136 ? -17.291 -3.589 24.585 1.00 70.69 136 LYS A N 1
ATOM 1065 C CA . LYS A 1 136 ? -18.523 -2.988 25.125 1.00 70.69 136 LYS A CA 1
ATOM 1066 C C . LYS A 1 136 ? -19.182 -3.883 26.169 1.00 70.69 136 LYS A C 1
ATOM 1068 O O . LYS A 1 136 ? -19.588 -3.387 27.211 1.00 70.69 136 LYS A O 1
ATOM 1073 N N . SER A 1 137 ? -19.216 -5.192 25.931 1.00 62.44 137 SER A N 1
ATOM 1074 C CA . SER A 1 137 ? -19.786 -6.161 26.877 1.00 62.44 137 SER A CA 1
ATOM 1075 C C . SER A 1 137 ? -19.005 -6.281 28.194 1.00 62.44 137 SER A C 1
ATOM 1077 O O . SER A 1 137 ? -19.545 -6.780 29.170 1.00 62.44 137 SER A O 1
ATOM 1079 N N . GLN A 1 138 ? -17.746 -5.831 28.246 1.00 58.38 138 GLN A N 1
ATOM 1080 C CA . GLN A 1 138 ? -16.927 -5.827 29.469 1.00 58.38 138 GLN A CA 1
ATOM 1081 C C . GLN A 1 138 ? -17.040 -4.532 30.296 1.00 58.38 138 GLN A C 1
ATOM 1083 O O . GLN A 1 138 ? -16.550 -4.496 31.423 1.00 58.38 138 GLN A O 1
ATOM 1088 N N . GLN A 1 139 ? -17.661 -3.472 29.765 1.00 53.56 139 GLN A N 1
ATOM 1089 C CA . GLN A 1 139 ? -17.881 -2.205 30.482 1.00 53.56 139 GLN A CA 1
ATOM 1090 C C . GLN A 1 139 ? -19.233 -2.137 31.208 1.00 53.56 139 GLN A C 1
ATOM 1092 O O . GLN A 1 139 ? -19.483 -1.161 31.909 1.00 53.56 139 GLN A O 1
ATOM 1097 N N . GLU A 1 140 ? -20.063 -3.177 31.096 1.00 48.28 140 GLU A N 1
ATOM 1098 C CA . GLU A 1 140 ? -21.265 -3.371 31.912 1.00 48.28 140 GLU A CA 1
ATOM 1099 C C . GLU A 1 140 ? -21.036 -4.471 32.968 1.00 48.28 140 GLU A C 1
ATOM 1101 O O . GLU A 1 140 ? -21.400 -5.628 32.759 1.00 48.28 140 GLU A O 1
ATOM 1106 N N . PRO A 1 141 ? -20.437 -4.144 34.122 1.00 48.34 141 PRO A N 1
ATOM 1107 C CA . PRO A 1 141 ? -20.814 -4.769 35.377 1.00 48.34 141 PRO A CA 1
ATOM 1108 C C . PRO A 1 141 ? -21.605 -3.752 36.212 1.00 48.34 141 PRO A C 1
ATOM 1110 O O . PRO A 1 141 ? -21.150 -2.624 36.409 1.00 48.34 141 PRO A O 1
ATOM 1113 N N . GLU A 1 142 ? -22.803 -4.159 36.641 1.00 44.94 142 GLU A N 1
ATOM 1114 C CA . GLU A 1 142 ? -23.640 -3.453 37.628 1.00 44.94 142 GLU A CA 1
ATOM 1115 C C . GLU A 1 142 ? -22.872 -3.050 38.898 1.00 44.94 142 GLU A C 1
ATOM 1117 O O . GLU A 1 142 ? -22.007 -3.837 39.358 1.00 44.94 142 GLU A O 1
#

Secondary structure (DSSP, 8-state):
-HHHHHHHHHHHHHHHHHHHHHHHH-SPPGGGS-HHHHHHHHHHHHHHHHHHHTS-HHHHT-HHHHHHHHHHHHHHHHHHHHHHHHHHHHTT--GGGSTHHHHHHHHHHHHHTT--HHHHHHHHHHHHHHHHHHHHHTS---

pLDDT: mean 86.5, std 11.12, range [44.94, 96.38]

Mean predicted aligned error: 9.01 Å

Radius of gyration: 21.16 Å; Cα contacts (8 Å, |Δi|>4): 69; chains: 1; bounding box: 56×35×69 Å

Organism: NCBI:txid2078689

Nearest PDB structures (foldseek):
  8qdv-assembly2_G  TM=4.123E-01  e=4.534E+00  Homo sapiens
  6tqe-assembly1_A  TM=3.520E-01  e=8.722E+00  Mycobacterium tuberculosis

=== Feature glossary ===
Legend for the data blocks above and below:

— What the protein is —

Sequence gives the chain of amino acids in standard one-letter code (A=alanine, C=cysteine, …, Y=tyrosine), read N→C. It is the only feature that is directly encoded by the gene; all structural features are derived from the folded form of this sequence.

The annotation block draws on four external resources. InterPro: which protein families and domains the sequence belongs to. GO: standardized terms for what the protein does, what process it participates in, and where in the cell it acts. CATH: which structural fold it has in the CATH hierarchy. Organism: the species of origin.

— Where its atoms are —

Atomic coordinates in PDBx/mmCIF format — the same representation the Protein Data Bank distributes. Each line of the _atom_site loop places one backbone atom in Cartesian space (units: ångströms, origin: arbitrary).

Six rendered views show the 3D structure from the faces of a cube — i.e. along ±x, ±y, ±z. Rendering representation is drawn randomly per protein from cartoon (secondary-structure ribbons), sticks (backbone bonds), or molecular surface; coloring is either N→C rainbow (blue at the N-terminus through red at the C-terminus) or one color per chain.

— Local backbone conformation —

DSSP 8-state secondary structure assigns each residue one of H (α-helix), G (3₁₀-helix), I (π-helix), E (extended β-strand), B (isolated β-bridge), T (hydrogen-bonded turn), S (bend), or '-' (coil). The assignment is computed from backbone hydrogen-bond geometry via the Kabsch–Sander algorithm.

P-SEA three-state annotation labels each residue as helix, strand, or coil based purely on the geometry of the Cα trace. It serves as a fallback when the full backbone (and thus DSSP) is unavailable.

φ (phi) and ψ (psi) are the two rotatable backbone dihedrals per residue: φ is the C(i-1)–N–Cα–C torsion, ψ is the N–Cα–C–N(i+1) torsion, both in degrees on (−180°, 180°]. α-helical residues cluster near (−60°, −45°); β-strand residues near (−120°, +130°). A Ramachandran plot is simply a scatter of (φ, ψ) for every residue.

— Global shape and packing —

Radius of gyration (Rg) is the root-mean-square distance of Cα atoms from their centroid — a single number for overall size and compactness. A globular domain of N residues has Rg ≈ 2.2·N^0.38 Å; an extended or disordered chain has a much larger Rg. The Cα contact count is the number of residue pairs whose Cα atoms are within 8 Å and are more than four positions apart in sequence — a standard proxy for tertiary packing density. The bounding box is the smallest axis-aligned box enclosing all Cα atoms.

Accessible surface area quantifies burial. A residue with SASA near zero is packed into the hydrophobic core; one with SASA >100 Å² sits on the surface. Computed here via the Shrake–Rupley numerical algorithm with a 1.4 Å probe.

The contact map is a binary N×N matrix image: pixel (i, j) is dark where Cα_i and Cα_j are within 8 Å and |i−j|>4. Because the |i−j|>4 filter removes local helical contacts, off-diagonal stripes parallel to the main diagonal indicate parallel β-sheets; stripes perpendicular to it indicate antiparallel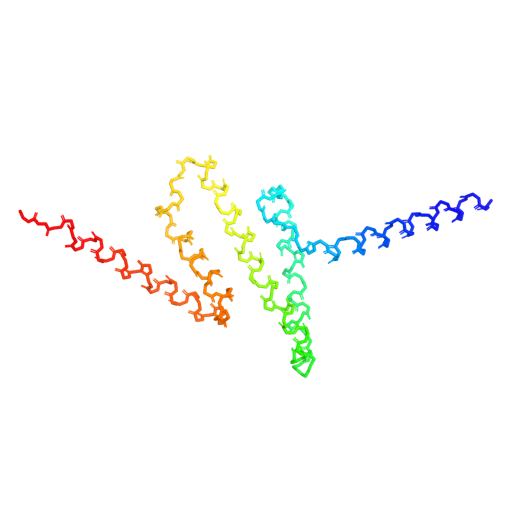 β-sheets. The Ramachandran plot scatters every residue's (φ, ψ) pair against the sterically allowed regions. The PAE heatmap renders the predicted-aligned-error matrix.

— Structural neighborhood —

A 3Di character summarizes, for each residue, the relative orientation of the Cα frame of its nearest spatial neighbor. Because it encodes fold topolo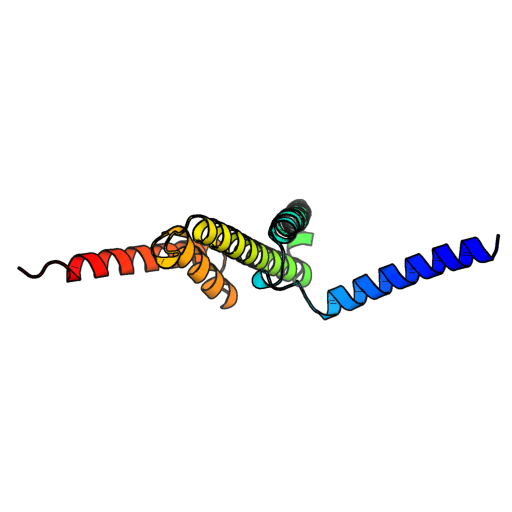gy rather than chemistry, 3Di alignments detect remote structural similarity that sequence alignment misses.

Structural nearest neighbors (via Foldseek easy-search vs the PDB). Reported per hit: target PDB id, E-value, and alignment TM-score. A TM-score above ~0.5 is the conventional threshold for 'same fold'.

— Confidence and disorder —

For AlphaFold models, the B-factor field carries pLDDT — the model's own estimate of local accuracy on a 0–100 scale. Regions with pLDDT<50 should be treated as essentially unmodeled; they often correspond to intrinsically disordered segments.

B-factor (Debye–Waller factor) reflects atomic displacement in the crystal lattice. It is an experimental observable (units Å²), not a prediction; low values mean the atom is pinned down, high values mean it moves or is heterogeneous across the crystal.

Predicted Aligned Error (PAE) is an AlphaFold confidence matrix: entry (i, j) is the expected error in the position of residue j, in ångströms, when the prediction is superimposed on the true structure at residue i. Low PAE within a block of residues means that block i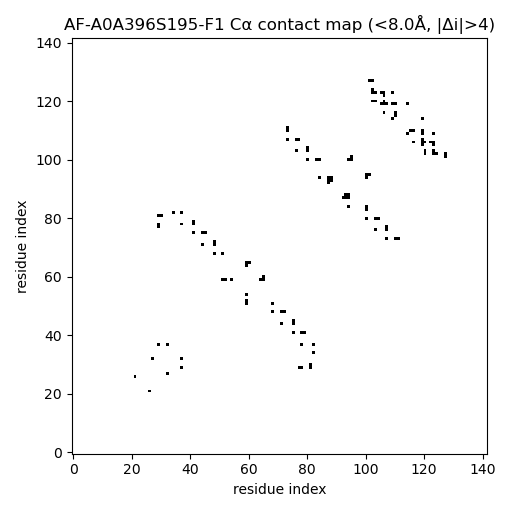s internally rigid and well-predicted; high PAE between two blocks means their relative placement is uncertain even if each block individually is confident.